Pro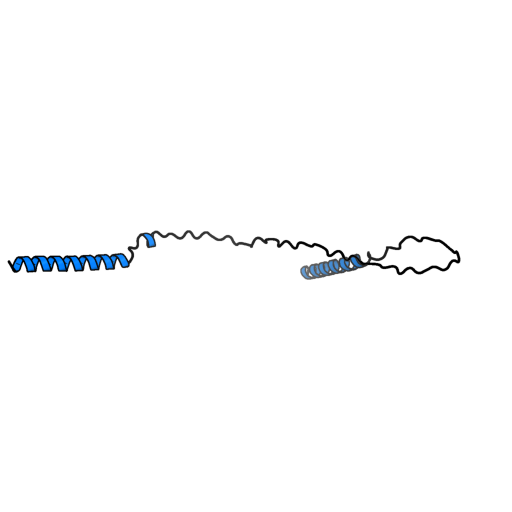tein AF-A0A7C0WJY3-F1 (afdb_monomer_lite)

Secondary structure (DSSP, 8-state):
-HHHHHHHHHHHHHHHHHHHHGGGS---PPPP-------S--------------------PPPPPPP------------HHHHHSPPHHHHHHHHHHHHHHHHHHHHHHHHHHH-

pLDDT: mean 72.25, std 12.23, range [44.38, 90.94]

Radius of gyration: 48.63 Å; chains: 1; bounding box: 94×41×120 Å

Foldseek 3Di:
DVVVVVVVVVVVVVVVVVVVVVPPPDDDDDDDDDDDDDDDPPPPDPPDDDDPDDDPPDDPDDDDDDDPDDPDDPPPDDCPPVVPDDPPVVVVVVVVVVVVVVVVVVVVVVVVVVD

Sequence (115 aa):
MKKIIFVMLAITLIAGSVLAQQKKTTQKTAPKKNNATSSGAVKLDDLHLEAIIEKPSVSIMPKRVEPDLEEVEFITRKFDRELKMIPEVLFDLQVEKRKVAKIRDIEKILKKKRN

Structure (mmCIF, N/CA/C/O backbone):
data_AF-A0A7C0WJY3-F1
#
_entry.id   AF-A0A7C0WJY3-F1
#
loop_
_atom_site.group_PDB
_atom_site.id
_atom_site.type_symbol
_atom_site.label_atom_id
_atom_site.label_alt_id
_atom_site.label_comp_id
_atom_site.label_asym_id
_atom_site.label_entity_id
_atom_site.label_seq_id
_atom_site.pdbx_PDB_ins_code
_atom_site.Cartn_x
_atom_site.Cartn_y
_atom_site.Cartn_z
_atom_site.occupancy
_atom_site.B_iso_or_equiv
_atom_site.auth_seq_id
_atom_site.auth_comp_id
_atom_site.auth_asym_id
_atom_site.auth_atom_id
_atom_site.pdbx_PDB_model_num
ATOM 1 N N . MET A 1 1 ? -10.017 17.513 -52.028 1.00 59.16 1 MET A N 1
ATOM 2 C CA . MET A 1 1 ? -8.952 17.525 -53.061 1.00 59.16 1 MET A CA 1
ATOM 3 C C . MET A 1 1 ? -7.588 17.969 -52.522 1.00 59.16 1 MET A C 1
ATOM 5 O O . MET A 1 1 ? -6.643 17.210 -52.670 1.00 59.16 1 MET A O 1
ATOM 9 N N . LYS A 1 2 ? -7.465 19.110 -51.820 1.00 63.72 2 LYS A N 1
ATOM 10 C CA . LYS A 1 2 ? -6.172 19.605 -51.284 1.00 63.72 2 LYS A CA 1
ATOM 11 C C . LYS A 1 2 ? -5.417 18.609 -50.377 1.00 63.72 2 LYS A C 1
ATOM 13 O O . LYS A 1 2 ? -4.204 18.496 -50.481 1.00 63.72 2 LYS A O 1
ATOM 18 N N . LYS A 1 3 ? -6.133 17.831 -49.554 1.00 68.38 3 LYS A N 1
ATOM 19 C CA . LYS A 1 3 ? -5.535 16.805 -48.673 1.00 68.38 3 LYS A CA 1
ATOM 20 C C . LYS A 1 3 ? -4.908 15.627 -49.440 1.00 68.38 3 LYS A C 1
ATOM 22 O O . LYS A 1 3 ? -3.883 15.116 -49.020 1.00 68.38 3 LYS A O 1
ATOM 27 N N . ILE A 1 4 ? -5.481 15.238 -50.581 1.00 79.75 4 ILE A N 1
ATOM 28 C CA . ILE A 1 4 ? -4.985 14.113 -51.400 1.00 79.75 4 ILE A CA 1
ATOM 29 C C . ILE A 1 4 ? -3.697 14.512 -52.133 1.00 79.75 4 ILE A C 1
ATOM 31 O O . ILE A 1 4 ? -2.753 13.732 -52.197 1.00 79.75 4 ILE A O 1
ATOM 35 N N . ILE A 1 5 ? -3.627 15.760 -52.609 1.00 81.25 5 ILE A N 1
ATOM 36 C CA . ILE A 1 5 ? -2.424 16.323 -53.242 1.00 81.25 5 ILE A CA 1
ATOM 37 C C . ILE A 1 5 ? -1.262 16.370 -52.241 1.00 81.25 5 ILE A C 1
ATOM 39 O O . ILE A 1 5 ? -0.138 16.022 -52.586 1.00 81.25 5 ILE A O 1
ATOM 43 N N . PHE A 1 6 ? -1.540 16.733 -50.985 1.00 79.88 6 PHE A N 1
ATOM 44 C CA . PHE A 1 6 ? -0.521 16.791 -49.935 1.00 79.88 6 PHE A CA 1
ATOM 45 C C . PHE A 1 6 ? 0.056 15.407 -49.596 1.00 79.88 6 PHE A C 1
ATOM 47 O O . PHE A 1 6 ? 1.261 15.266 -49.409 1.00 79.88 6 PHE A O 1
ATOM 54 N N . VAL A 1 7 ? -0.791 14.373 -49.586 1.00 83.94 7 VAL A N 1
ATOM 55 C CA . VAL A 1 7 ? -0.363 12.984 -49.353 1.00 83.94 7 VAL A CA 1
ATOM 56 C C . VAL A 1 7 ? 0.476 12.457 -50.521 1.00 83.94 7 VAL A C 1
ATOM 58 O O . VAL A 1 7 ? 1.524 11.860 -50.292 1.00 83.94 7 VAL A O 1
ATOM 61 N N . MET A 1 8 ? 0.080 12.729 -51.768 1.00 80.50 8 MET A N 1
ATOM 62 C CA . MET A 1 8 ? 0.876 12.340 -52.940 1.00 80.50 8 MET A CA 1
ATOM 63 C C . MET A 1 8 ? 2.244 13.033 -52.971 1.00 80.50 8 MET A C 1
ATOM 65 O O . MET A 1 8 ? 3.252 12.381 -53.240 1.00 80.50 8 MET A O 1
ATOM 69 N N . LEU A 1 9 ? 2.308 14.319 -52.613 1.00 83.31 9 LEU A N 1
ATOM 70 C CA . LEU A 1 9 ? 3.573 15.051 -52.521 1.00 83.31 9 LEU A CA 1
ATOM 71 C C . LEU A 1 9 ? 4.504 14.433 -51.463 1.00 83.31 9 LEU A C 1
ATOM 73 O O . LEU A 1 9 ? 5.682 14.202 -51.737 1.00 83.31 9 LEU A O 1
ATOM 77 N N . ALA A 1 10 ? 3.970 14.091 -50.286 1.00 79.69 10 ALA A N 1
ATOM 78 C CA . ALA A 1 10 ? 4.743 13.465 -49.215 1.00 79.69 10 ALA A CA 1
ATOM 79 C C . ALA A 1 10 ? 5.324 12.100 -49.630 1.00 79.69 10 ALA A C 1
ATOM 81 O O . ALA A 1 10 ? 6.488 11.818 -49.352 1.00 79.69 10 ALA A O 1
ATOM 82 N N . ILE A 1 11 ? 4.555 11.285 -50.360 1.00 82.06 11 ILE A N 1
ATOM 83 C CA . ILE A 1 11 ? 5.009 9.971 -50.844 1.00 82.06 11 ILE A CA 1
ATOM 84 C C . ILE A 1 11 ? 6.141 10.121 -51.872 1.00 82.06 11 ILE A C 1
ATOM 86 O O . ILE A 1 11 ? 7.143 9.408 -51.795 1.00 82.06 11 ILE A O 1
ATOM 90 N N . THR A 1 12 ? 6.038 11.083 -52.795 1.00 78.19 12 THR A N 1
ATOM 91 C CA . THR A 1 12 ? 7.099 11.320 -53.793 1.00 78.19 12 THR A CA 1
ATOM 92 C C . THR A 1 12 ? 8.416 11.792 -53.169 1.00 78.19 12 THR A C 1
ATOM 94 O O . THR A 1 12 ? 9.490 11.412 -53.636 1.00 78.19 12 THR A O 1
ATOM 97 N N . LEU A 1 13 ? 8.353 12.555 -52.074 1.00 78.88 13 LEU A N 1
ATOM 98 C CA . LEU A 1 13 ? 9.535 13.092 -51.395 1.00 78.88 13 LEU A CA 1
ATOM 99 C C . LEU A 1 13 ? 10.307 12.012 -50.617 1.00 78.88 13 LEU A C 1
ATOM 101 O O . LEU A 1 13 ? 11.535 12.046 -50.560 1.00 78.88 13 LEU A O 1
ATOM 105 N N . ILE A 1 14 ? 9.594 11.023 -50.068 1.00 76.31 14 ILE A N 1
ATOM 106 C CA . ILE A 1 14 ? 10.186 9.877 -49.360 1.00 76.31 14 ILE A CA 1
ATOM 107 C C . ILE A 1 14 ? 10.816 8.883 -50.348 1.00 76.31 14 ILE A C 1
ATOM 109 O O . ILE A 1 14 ? 11.872 8.321 -50.074 1.00 76.31 14 ILE A O 1
ATOM 113 N N . ALA A 1 15 ? 10.220 8.687 -51.528 1.00 72.81 15 ALA A N 1
ATOM 114 C CA . ALA A 1 15 ? 10.787 7.795 -52.540 1.00 72.81 15 ALA A CA 1
ATOM 115 C C . ALA A 1 15 ? 12.127 8.315 -53.105 1.00 72.81 15 ALA A C 1
ATOM 117 O O . ALA A 1 15 ? 13.051 7.535 -53.333 1.00 72.81 15 ALA A O 1
ATOM 118 N N . GLY A 1 16 ? 12.266 9.634 -53.293 1.00 69.75 16 GLY A N 1
ATOM 119 C CA . GLY A 1 16 ? 13.487 10.238 -53.841 1.00 69.75 16 GLY A CA 1
ATOM 120 C C . GLY A 1 16 ? 14.717 10.129 -52.929 1.00 69.75 16 GLY A C 1
ATOM 121 O O . GLY A 1 16 ? 15.841 10.008 -53.419 1.00 69.75 16 GLY A O 1
ATOM 122 N N . SER A 1 17 ? 14.531 10.132 -51.607 1.00 68.31 17 SER A N 1
ATOM 123 C CA . SER A 1 17 ? 15.634 10.077 -50.638 1.00 68.31 17 SER A CA 1
ATOM 124 C C . SER A 1 17 ? 16.260 8.683 -50.509 1.00 68.31 17 SER A C 1
ATOM 126 O O . SER A 1 17 ? 17.466 8.584 -50.274 1.00 68.31 17 SER A O 1
ATOM 128 N N . VAL A 1 18 ? 15.497 7.613 -50.760 1.00 69.12 18 VAL A N 1
ATOM 129 C CA . VAL A 1 18 ? 16.009 6.230 -50.737 1.00 69.12 18 VAL A CA 1
ATOM 130 C C . VAL A 1 18 ? 16.973 5.964 -51.902 1.00 69.12 18 VAL A C 1
ATOM 132 O O . VAL A 1 18 ? 18.036 5.377 -51.701 1.00 69.12 18 VAL A O 1
ATOM 135 N N . LEU A 1 19 ? 16.677 6.467 -53.109 1.00 64.00 19 LEU A N 1
ATOM 136 C CA . LEU A 1 19 ? 17.552 6.274 -54.276 1.00 64.00 19 LEU A CA 1
ATOM 137 C C . LEU A 1 19 ? 18.910 6.989 -54.136 1.00 64.00 19 LEU A C 1
ATOM 139 O O . LEU A 1 19 ? 19.911 6.538 -54.694 1.00 64.00 19 LEU A O 1
ATOM 143 N N . ALA A 1 20 ? 18.977 8.086 -53.376 1.00 61.41 20 ALA A N 1
ATOM 144 C CA . ALA A 1 20 ? 20.210 8.853 -53.193 1.00 61.41 20 ALA A CA 1
ATOM 145 C C . ALA A 1 20 ? 21.237 8.152 -52.282 1.00 61.41 20 ALA A C 1
ATOM 147 O O . ALA A 1 20 ? 22.443 8.364 -52.435 1.00 61.41 20 ALA A O 1
ATOM 148 N N . GLN A 1 21 ? 20.791 7.294 -51.358 1.00 59.84 21 GLN A N 1
ATOM 149 C CA . GLN A 1 21 ? 21.680 6.598 -50.420 1.00 59.84 21 GLN A CA 1
ATOM 150 C C . GLN A 1 21 ? 22.389 5.385 -51.039 1.00 59.84 21 GLN A C 1
ATOM 152 O O . GLN A 1 21 ? 23.457 4.997 -50.570 1.00 59.84 21 GLN A O 1
ATOM 157 N N . GLN A 1 22 ? 21.873 4.831 -52.139 1.00 59.19 22 GLN A N 1
ATOM 158 C CA . GLN A 1 22 ? 22.443 3.636 -52.769 1.00 59.19 22 GLN A CA 1
ATOM 159 C C . GLN A 1 22 ? 23.693 3.913 -53.629 1.00 59.19 22 GLN A C 1
ATOM 161 O O . GLN A 1 22 ? 24.463 3.000 -53.912 1.00 59.19 22 GLN A O 1
ATOM 166 N N . LYS A 1 23 ? 23.946 5.169 -54.029 1.00 55.31 23 LYS A N 1
ATOM 167 C CA . LYS A 1 23 ? 25.013 5.513 -54.993 1.00 55.31 23 LYS A CA 1
ATOM 168 C C . LYS A 1 23 ? 26.408 5.721 -54.372 1.00 55.31 23 LYS A C 1
ATOM 170 O O . LYS A 1 23 ? 27.364 5.957 -55.104 1.00 55.31 23 LYS A O 1
ATOM 175 N N . LYS A 1 24 ? 26.569 5.650 -53.044 1.00 53.47 24 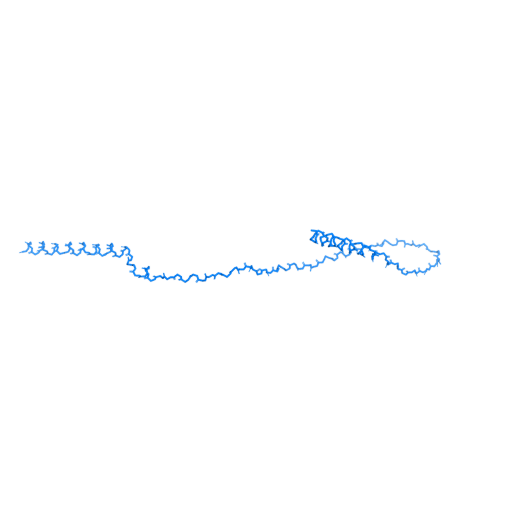LYS A N 1
ATOM 176 C CA . LYS A 1 24 ? 27.810 6.086 -52.362 1.00 53.47 24 LYS A CA 1
ATOM 177 C C . LYS A 1 24 ? 28.815 4.985 -51.984 1.00 53.47 24 LYS A C 1
ATOM 179 O O . LYS A 1 24 ? 29.841 5.311 -51.394 1.00 53.47 24 LYS A O 1
ATOM 184 N N . THR A 1 25 ? 28.588 3.720 -52.347 1.00 52.22 25 THR A N 1
ATOM 185 C CA . THR A 1 25 ? 29.353 2.581 -51.783 1.00 52.22 25 THR A CA 1
ATOM 186 C C . THR A 1 25 ? 30.284 1.864 -52.769 1.00 52.22 25 THR A C 1
ATOM 188 O O . THR A 1 25 ? 30.539 0.674 -52.620 1.00 52.22 25 THR A O 1
ATOM 191 N N . THR A 1 26 ? 30.851 2.561 -53.759 1.00 57.38 26 THR A N 1
ATOM 192 C CA . THR A 1 26 ? 31.840 1.930 -54.660 1.00 57.38 26 THR A CA 1
ATOM 193 C C . THR A 1 26 ? 32.941 2.895 -55.083 1.00 57.38 26 THR A C 1
ATOM 195 O O . THR A 1 26 ? 32.969 3.371 -56.211 1.00 57.38 26 THR A O 1
ATOM 198 N N . GLN A 1 27 ? 33.872 3.191 -54.173 1.00 57.38 27 GLN A N 1
ATOM 199 C CA . GLN A 1 27 ? 35.221 3.626 -54.557 1.00 57.38 27 GLN A CA 1
ATOM 200 C C . GLN A 1 27 ? 36.212 3.444 -53.398 1.00 57.38 27 GLN A C 1
ATOM 202 O O . GLN A 1 27 ? 36.398 4.322 -52.561 1.00 57.38 27 GLN A O 1
ATOM 207 N N . LYS A 1 28 ? 36.864 2.278 -53.356 1.00 52.81 28 LYS A N 1
ATOM 208 C CA . LYS A 1 28 ? 38.153 2.072 -52.677 1.00 52.81 28 LYS A CA 1
ATOM 209 C C . LYS A 1 28 ? 38.990 1.104 -53.514 1.00 52.81 28 LYS A C 1
ATOM 211 O O . LYS A 1 28 ? 38.864 -0.105 -53.376 1.00 52.81 28 LYS A O 1
ATOM 216 N N . THR A 1 29 ? 39.836 1.639 -54.389 1.00 50.59 29 THR A N 1
ATOM 217 C CA . THR A 1 29 ? 40.926 0.890 -55.032 1.00 50.59 29 THR A CA 1
ATOM 218 C C . THR A 1 29 ? 42.244 1.268 -54.358 1.00 50.59 29 THR A C 1
ATOM 220 O O . THR A 1 29 ? 42.605 2.442 -54.315 1.00 50.59 29 THR A O 1
ATOM 223 N N . ALA A 1 30 ? 42.909 0.262 -53.787 1.00 57.41 30 ALA A N 1
ATOM 224 C CA . ALA A 1 30 ? 44.184 0.326 -53.069 1.00 57.41 30 ALA A CA 1
ATOM 225 C C . ALA A 1 30 ? 45.388 0.596 -54.008 1.00 57.41 30 ALA A C 1
ATOM 227 O O . ALA A 1 30 ? 45.254 0.431 -55.224 1.00 57.41 30 ALA A O 1
ATOM 228 N N . PRO A 1 31 ? 46.568 1.003 -53.486 1.00 55.25 31 PRO A N 1
ATOM 229 C CA . PRO A 1 31 ? 47.704 1.384 -54.317 1.00 55.25 31 PRO A CA 1
ATOM 230 C C . PRO A 1 31 ? 48.489 0.169 -54.835 1.00 55.25 31 PRO A C 1
ATOM 232 O O . PRO A 1 31 ? 48.668 -0.841 -54.157 1.00 55.25 31 PRO A O 1
ATOM 235 N N . LYS A 1 32 ? 48.987 0.311 -56.063 1.00 51.44 32 LYS A N 1
ATOM 236 C CA . LYS A 1 32 ? 49.772 -0.661 -56.831 1.00 51.44 32 LYS A CA 1
ATOM 237 C C . LYS A 1 32 ? 51.235 -0.638 -56.360 1.00 51.44 32 LYS A C 1
ATOM 239 O O . LYS A 1 32 ? 51.868 0.412 -56.447 1.00 51.44 32 LYS A O 1
ATOM 244 N N . LYS A 1 33 ? 51.794 -1.767 -55.904 1.00 54.22 33 LYS A N 1
ATOM 245 C CA . LYS A 1 33 ? 53.243 -1.911 -55.654 1.00 54.22 33 LYS A CA 1
ATOM 246 C C . LYS A 1 33 ? 53.832 -2.943 -56.618 1.00 54.22 33 LYS A C 1
ATOM 248 O O . LYS A 1 33 ? 53.502 -4.121 -56.554 1.00 54.22 33 LYS A O 1
ATOM 253 N N . ASN A 1 34 ? 54.666 -2.457 -57.533 1.00 52.19 34 ASN A N 1
ATOM 254 C CA . ASN A 1 34 ? 55.490 -3.262 -58.431 1.00 52.19 34 ASN A CA 1
ATOM 255 C C . ASN A 1 34 ? 56.610 -3.945 -57.631 1.00 52.19 34 ASN A C 1
ATOM 257 O O . ASN A 1 34 ? 57.146 -3.317 -56.720 1.00 52.19 34 ASN A O 1
ATOM 261 N N . ASN A 1 35 ? 56.991 -5.170 -58.004 1.00 44.44 35 ASN A N 1
ATOM 262 C CA . ASN A 1 35 ? 58.394 -5.562 -58.189 1.00 44.44 35 ASN A CA 1
ATOM 263 C C . ASN A 1 35 ? 58.495 -6.931 -58.872 1.00 44.44 35 ASN A C 1
ATOM 265 O O . ASN A 1 35 ? 57.749 -7.857 -58.566 1.00 44.44 35 ASN A O 1
ATOM 269 N N . ALA A 1 36 ? 59.416 -7.007 -59.828 1.00 49.09 36 ALA A N 1
ATOM 270 C CA . ALA A 1 36 ? 59.642 -8.120 -60.731 1.00 49.09 36 ALA A CA 1
ATOM 271 C C . ALA A 1 36 ? 60.880 -8.944 -60.318 1.00 49.09 36 ALA A C 1
ATOM 273 O O . ALA A 1 36 ? 61.880 -8.377 -59.892 1.00 49.09 36 ALA A O 1
ATOM 274 N N . THR A 1 37 ? 60.777 -10.261 -60.527 1.00 49.97 37 THR A N 1
ATOM 275 C CA . THR A 1 37 ? 61.820 -11.269 -60.841 1.00 49.97 37 THR A CA 1
ATOM 276 C C . THR A 1 37 ? 63.092 -11.383 -59.984 1.00 49.97 37 THR A C 1
ATOM 278 O O . THR A 1 37 ? 64.031 -10.612 -60.148 1.00 49.97 37 THR A O 1
ATOM 281 N N . SER A 1 38 ? 63.227 -12.502 -59.259 1.00 44.38 38 SER A N 1
ATOM 282 C CA . SER A 1 38 ? 64.430 -13.349 -59.335 1.00 44.38 38 SER A CA 1
ATOM 283 C C . SER A 1 38 ? 64.103 -14.804 -58.968 1.00 44.38 38 SER A C 1
ATOM 285 O O . SER A 1 38 ? 63.322 -15.096 -58.066 1.00 44.38 38 SER A O 1
ATOM 287 N N . SER A 1 39 ? 64.658 -15.721 -59.752 1.00 51.28 39 SER A N 1
ATOM 288 C CA . SER A 1 39 ? 64.569 -17.169 -59.615 1.00 51.28 39 SER A CA 1
ATOM 289 C C . SER A 1 39 ? 65.377 -17.653 -58.409 1.00 51.28 39 SER A C 1
ATOM 291 O O . SER A 1 39 ? 66.599 -17.765 -58.469 1.00 51.28 39 SER A O 1
ATOM 293 N N . GLY A 1 40 ? 64.683 -17.979 -57.331 1.00 45.84 40 GLY A N 1
ATOM 294 C CA . GLY A 1 40 ? 65.180 -18.757 -56.205 1.00 45.84 40 GLY A CA 1
ATOM 295 C C . GLY A 1 40 ? 63.963 -19.413 -55.579 1.00 45.84 40 GLY A C 1
ATOM 296 O O . GLY A 1 40 ? 62.939 -18.747 -55.449 1.00 45.84 40 GLY A O 1
ATOM 297 N N . ALA A 1 41 ? 64.027 -20.717 -55.304 1.00 51.66 41 ALA A N 1
ATOM 298 C CA . ALA A 1 41 ? 62.903 -21.497 -54.795 1.00 51.66 41 ALA A CA 1
ATOM 299 C C . ALA A 1 41 ? 62.197 -20.749 -53.652 1.00 51.66 41 ALA A C 1
ATOM 301 O O . ALA A 1 41 ? 62.728 -20.641 -52.547 1.00 51.66 41 ALA A O 1
ATOM 302 N N . VAL A 1 42 ? 61.018 -20.197 -53.946 1.00 55.44 42 VAL A N 1
ATOM 303 C CA . VAL A 1 42 ? 60.186 -19.522 -52.956 1.00 55.44 42 VAL A CA 1
ATOM 304 C C . VAL A 1 42 ? 59.613 -20.635 -52.096 1.00 55.44 42 VAL A C 1
ATOM 306 O O . VAL A 1 42 ? 58.653 -21.297 -52.484 1.00 55.44 42 VAL A O 1
ATOM 309 N N . LYS A 1 43 ? 60.258 -20.905 -50.958 1.00 59.03 43 LYS A N 1
ATOM 310 C CA . LYS A 1 43 ? 59.617 -21.657 -49.885 1.00 59.03 43 LYS A CA 1
ATOM 311 C C . LYS A 1 43 ? 58.369 -20.872 -49.505 1.00 59.03 43 LYS A C 1
ATOM 313 O O . LYS A 1 43 ? 58.458 -19.739 -49.041 1.00 59.03 43 LYS A O 1
ATOM 318 N N . LEU A 1 44 ? 57.215 -21.452 -49.808 1.00 59.25 44 LEU A N 1
ATOM 319 C CA . LEU A 1 44 ? 55.944 -20.997 -49.279 1.00 59.25 44 LEU A CA 1
ATOM 320 C C . LEU A 1 44 ? 55.940 -21.435 -47.818 1.00 59.25 44 LEU A C 1
ATOM 322 O O . LEU A 1 44 ? 55.557 -22.558 -47.512 1.00 59.25 44 LEU A O 1
ATOM 326 N N . ASP A 1 45 ? 56.477 -20.592 -46.943 1.00 63.81 45 ASP A N 1
ATOM 327 C CA . ASP A 1 45 ? 56.259 -20.774 -45.515 1.00 63.81 45 ASP A CA 1
ATOM 328 C C . ASP A 1 45 ? 54.758 -20.575 -45.260 1.00 63.81 45 ASP A C 1
ATOM 330 O O . ASP A 1 45 ? 54.160 -19.608 -45.747 1.00 63.81 45 ASP A O 1
ATOM 334 N N . ASP A 1 46 ? 54.138 -21.521 -44.552 1.00 64.56 46 ASP A N 1
ATOM 335 C CA . ASP A 1 46 ? 52.704 -21.506 -44.270 1.00 64.56 46 ASP A CA 1
ATOM 336 C C . ASP A 1 46 ? 52.332 -20.233 -43.499 1.00 64.56 46 ASP A C 1
ATOM 338 O O . ASP A 1 46 ? 52.661 -20.051 -42.321 1.00 64.56 46 ASP A O 1
ATOM 342 N N . LEU A 1 47 ? 51.647 -19.321 -44.191 1.00 62.09 47 LEU A N 1
ATOM 343 C CA . LEU A 1 47 ? 51.222 -18.041 -43.646 1.00 62.09 47 LEU A CA 1
ATOM 344 C C . LEU A 1 47 ? 50.010 -18.264 -42.727 1.00 62.09 47 LEU A C 1
ATOM 346 O O . LEU A 1 47 ? 48.863 -18.273 -43.175 1.00 62.09 47 LEU A O 1
ATOM 350 N N . HIS A 1 48 ? 50.259 -18.455 -41.433 1.00 62.53 48 HIS A N 1
ATOM 351 C CA . HIS A 1 48 ? 49.206 -18.577 -40.425 1.00 62.53 48 HIS A CA 1
ATOM 352 C C . HIS A 1 48 ? 48.573 -17.206 -40.153 1.00 62.53 48 HIS A C 1
ATOM 354 O O . HIS A 1 48 ? 49.057 -16.416 -39.344 1.00 62.53 48 HIS A O 1
ATOM 360 N N . LEU A 1 49 ? 47.489 -16.906 -40.868 1.00 65.62 49 LEU A N 1
ATOM 361 C CA . LEU A 1 49 ? 46.662 -15.728 -40.620 1.00 65.62 49 LEU A CA 1
ATOM 362 C C . LEU A 1 49 ? 45.637 -16.052 -39.533 1.00 65.62 49 LEU A C 1
ATOM 364 O O . LEU A 1 49 ? 44.554 -16.565 -39.811 1.00 65.62 49 LEU A O 1
ATOM 368 N N . GLU A 1 50 ? 45.971 -15.734 -38.286 1.00 67.94 50 GLU A N 1
ATOM 369 C CA . GLU A 1 50 ? 45.002 -15.759 -37.194 1.00 67.94 50 GLU A CA 1
ATOM 370 C C . GLU A 1 50 ? 44.147 -14.488 -37.236 1.00 67.94 50 GLU A C 1
ATOM 372 O O . GLU A 1 50 ? 44.619 -13.371 -37.016 1.00 67.94 50 GLU A O 1
ATOM 377 N N . ALA A 1 51 ? 42.861 -14.647 -37.550 1.00 69.06 51 ALA A N 1
ATOM 378 C CA . ALA A 1 51 ? 41.903 -13.555 -37.482 1.00 69.06 51 ALA A CA 1
ATOM 379 C C . ALA A 1 51 ? 41.506 -13.317 -36.018 1.00 69.06 51 ALA A C 1
ATOM 381 O O . ALA A 1 51 ? 40.709 -14.064 -35.448 1.00 69.06 51 ALA A O 1
ATOM 382 N N . ILE A 1 52 ? 42.036 -12.255 -35.408 1.00 69.12 52 ILE A N 1
ATOM 383 C CA . ILE A 1 52 ? 41.566 -11.786 -34.102 1.00 69.12 52 ILE A CA 1
ATOM 384 C C . ILE A 1 52 ? 40.223 -11.083 -34.323 1.00 69.12 52 ILE A C 1
ATOM 386 O O . ILE A 1 52 ? 40.160 -9.938 -34.767 1.00 69.12 52 ILE A O 1
ATOM 390 N N . ILE A 1 53 ? 39.127 -11.794 -34.055 1.00 70.94 53 ILE A N 1
ATOM 391 C CA . ILE A 1 53 ? 37.780 -11.218 -34.091 1.00 70.94 53 ILE A CA 1
ATOM 392 C C . ILE A 1 53 ? 37.536 -10.522 -32.751 1.00 70.94 53 ILE A C 1
ATOM 394 O O . ILE A 1 53 ? 37.137 -11.149 -31.767 1.00 70.94 53 ILE A O 1
ATOM 398 N N . GLU A 1 54 ? 37.777 -9.215 -32.708 1.00 72.06 54 GLU A N 1
ATOM 399 C CA . GLU A 1 54 ? 37.416 -8.390 -31.558 1.00 72.06 54 GLU A CA 1
ATOM 400 C C . GLU A 1 54 ? 35.888 -8.280 -31.463 1.00 72.06 54 GLU A C 1
ATOM 402 O O . GLU A 1 54 ? 35.220 -7.707 -32.327 1.00 72.06 54 GLU A O 1
ATOM 407 N N . LYS A 1 55 ? 35.306 -8.865 -30.409 1.00 77.12 55 LYS A N 1
ATOM 408 C CA . LYS A 1 55 ? 33.874 -8.712 -30.130 1.00 77.12 55 LYS A CA 1
ATOM 409 C C . LYS A 1 55 ? 33.617 -7.276 -29.664 1.00 77.12 55 LYS A C 1
ATOM 411 O O . LYS A 1 55 ? 34.254 -6.850 -28.700 1.00 77.12 55 LYS A O 1
ATOM 416 N N . PRO A 1 56 ? 32.667 -6.541 -30.268 1.00 74.62 56 PRO A N 1
ATOM 417 C CA . PRO A 1 56 ? 32.335 -5.208 -29.795 1.00 74.62 56 PRO A CA 1
ATOM 418 C C . PRO A 1 56 ? 31.732 -5.309 -28.389 1.00 74.62 56 PRO A C 1
ATOM 420 O O . PRO A 1 56 ? 30.712 -5.968 -28.176 1.00 74.62 56 PRO A O 1
ATOM 423 N N . SER A 1 57 ? 32.369 -4.657 -27.419 1.00 69.50 57 SER A N 1
ATOM 424 C CA . SER A 1 57 ? 31.900 -4.555 -26.036 1.00 69.50 57 SER A CA 1
ATOM 425 C C . SER A 1 57 ? 30.776 -3.522 -25.934 1.00 69.50 57 SER A C 1
ATOM 427 O O . SER A 1 57 ? 30.939 -2.423 -25.408 1.00 69.50 57 SER A O 1
ATOM 429 N N . VAL A 1 58 ? 29.605 -3.850 -26.479 1.00 71.19 58 VAL A N 1
ATOM 430 C CA . VAL A 1 58 ? 28.446 -2.956 -26.397 1.00 71.19 58 VAL A CA 1
ATOM 431 C C . VAL A 1 58 ? 27.753 -3.159 -25.054 1.00 71.19 58 VAL A C 1
ATOM 433 O O . VAL A 1 58 ? 27.085 -4.165 -24.825 1.00 71.19 58 VAL A O 1
ATOM 436 N N . SER A 1 59 ? 27.908 -2.185 -24.159 1.00 75.38 59 SER A N 1
ATOM 437 C CA . SER A 1 59 ? 27.111 -2.103 -22.936 1.00 75.38 59 SER A CA 1
ATOM 438 C C . SER A 1 59 ? 25.745 -1.512 -23.280 1.00 75.38 59 SER A C 1
ATOM 440 O O . SER A 1 59 ? 25.619 -0.314 -23.54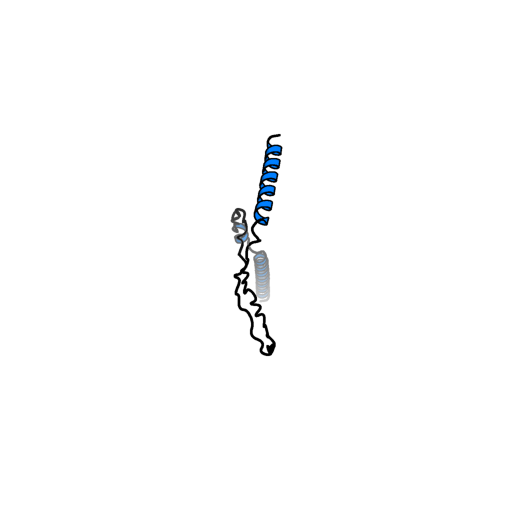2 1.00 75.38 59 SER A O 1
ATOM 442 N N . ILE A 1 60 ? 24.714 -2.358 -23.341 1.00 75.94 60 ILE A N 1
ATOM 443 C CA . ILE A 1 60 ? 23.334 -1.905 -23.533 1.00 75.94 60 ILE A CA 1
ATOM 444 C C . ILE A 1 60 ? 22.825 -1.428 -22.178 1.00 75.94 60 ILE A C 1
ATOM 446 O O . ILE A 1 60 ? 22.410 -2.226 -21.338 1.00 75.94 60 ILE A O 1
ATOM 450 N N . MET A 1 61 ? 22.877 -0.116 -21.958 1.00 80.44 61 MET A N 1
ATOM 451 C CA . MET A 1 61 ? 22.343 0.485 -20.744 1.00 80.44 61 MET A CA 1
ATOM 452 C C . MET A 1 61 ? 20.850 0.777 -20.942 1.00 80.44 61 MET A C 1
ATOM 454 O O . MET A 1 61 ? 20.498 1.566 -21.825 1.00 80.44 61 MET A O 1
ATOM 458 N N . PRO A 1 62 ? 19.951 0.153 -20.163 1.00 82.75 62 PRO A N 1
ATOM 459 C CA . PRO A 1 62 ? 18.527 0.413 -20.285 1.00 82.75 62 PRO A CA 1
ATOM 460 C C . PRO A 1 62 ? 18.248 1.864 -19.892 1.00 82.75 62 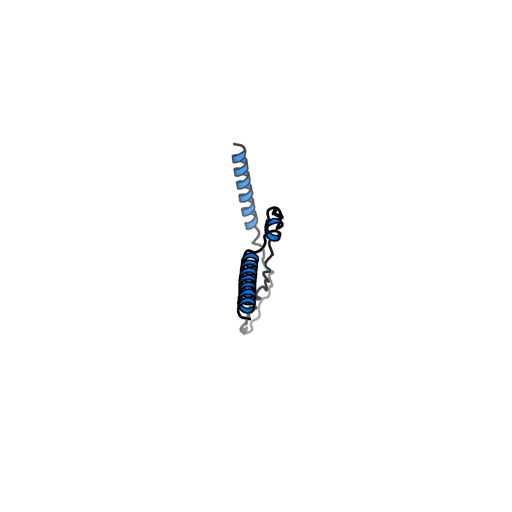PRO A C 1
ATOM 462 O O . PRO A 1 62 ? 18.572 2.309 -18.789 1.00 82.75 62 PRO A O 1
ATOM 465 N N . LYS A 1 63 ? 17.642 2.616 -20.809 1.00 84.81 63 LYS A N 1
ATOM 466 C CA . LYS A 1 63 ? 17.199 3.980 -20.535 1.00 84.81 63 LYS A CA 1
ATOM 467 C C . LYS A 1 63 ? 15.903 3.912 -19.730 1.00 84.81 63 LYS A C 1
ATOM 469 O O . LYS A 1 63 ? 14.941 3.290 -20.172 1.00 84.81 63 LYS A O 1
ATOM 474 N N . ARG A 1 64 ? 15.868 4.552 -18.557 1.00 82.50 64 ARG A N 1
ATOM 475 C CA . ARG A 1 64 ? 14.610 4.759 -17.829 1.00 82.50 64 ARG A CA 1
ATOM 476 C C . ARG A 1 64 ? 13.759 5.734 -18.635 1.00 82.50 64 ARG A C 1
ATOM 478 O O . ARG A 1 64 ? 14.211 6.837 -18.932 1.00 82.50 64 ARG A O 1
ATOM 485 N N . VAL A 1 65 ? 12.576 5.289 -19.036 1.00 84.56 65 VAL A N 1
ATOM 486 C CA . VAL A 1 65 ? 11.568 6.138 -19.670 1.00 84.56 65 VAL A CA 1
ATOM 487 C C . VAL A 1 65 ? 10.668 6.641 -18.553 1.00 84.56 65 VAL A C 1
ATOM 489 O O . VAL A 1 65 ? 10.182 5.838 -17.756 1.00 84.56 65 VAL A O 1
ATOM 492 N N . GLU A 1 66 ? 10.513 7.956 -18.455 1.00 82.94 66 GLU A N 1
ATOM 493 C CA . GLU A 1 66 ? 9.564 8.549 -17.519 1.00 82.94 66 GLU A CA 1
ATOM 494 C C . GLU A 1 66 ? 8.146 8.210 -17.997 1.00 82.94 66 GLU A C 1
ATOM 496 O O . GLU A 1 66 ? 7.848 8.395 -19.180 1.00 82.94 66 GLU A O 1
ATOM 501 N N . PRO A 1 67 ? 7.300 7.630 -17.131 1.00 81.19 67 PRO A N 1
ATOM 502 C CA . PRO A 1 67 ? 5.924 7.341 -17.492 1.00 81.19 67 PRO A CA 1
ATOM 503 C C . PRO A 1 67 ? 5.159 8.650 -17.683 1.00 81.19 67 PRO A C 1
ATOM 505 O O . PRO A 1 67 ? 5.341 9.595 -16.917 1.00 81.19 67 PRO A O 1
ATOM 508 N N . ASP A 1 68 ? 4.284 8.672 -18.685 1.00 81.06 68 ASP A N 1
ATOM 509 C CA . ASP A 1 68 ? 3.343 9.768 -18.893 1.00 81.06 68 ASP A CA 1
ATOM 510 C C . ASP A 1 68 ? 2.260 9.647 -17.812 1.00 81.06 68 ASP A C 1
ATOM 512 O O . ASP A 1 68 ? 1.350 8.819 -17.900 1.00 81.06 68 ASP A O 1
ATOM 516 N N . LEU A 1 69 ? 2.457 10.354 -16.700 1.00 76.12 69 LEU A N 1
ATOM 517 C CA . LEU A 1 69 ? 1.506 10.388 -15.596 1.00 76.12 69 LEU A CA 1
ATOM 518 C C . LEU A 1 69 ? 0.514 11.515 -15.875 1.00 76.12 69 LEU A C 1
ATOM 520 O O . LEU A 1 69 ? 0.902 12.681 -15.924 1.00 76.12 69 LEU A O 1
ATOM 524 N N . GLU A 1 70 ? -0.763 11.170 -16.031 1.00 77.31 70 GLU A N 1
ATOM 525 C CA . GLU A 1 70 ? -1.843 12.156 -15.957 1.00 77.31 70 GLU A CA 1
ATOM 526 C C . GLU A 1 70 ? -1.780 12.883 -14.603 1.00 77.31 70 GLU A C 1
ATOM 528 O O . GLU A 1 70 ? -1.289 12.328 -13.615 1.00 77.31 70 GLU A O 1
ATOM 533 N N . GLU A 1 71 ? -2.258 14.130 -14.545 1.00 73.31 71 GLU A N 1
ATOM 534 C CA . GLU A 1 71 ? -2.343 14.892 -13.296 1.00 73.31 71 GLU A CA 1
ATOM 535 C C . GLU A 1 71 ? -3.235 14.138 -12.299 1.00 73.31 71 GLU A C 1
ATOM 537 O O . GLU A 1 71 ? -4.462 14.208 -12.334 1.00 73.31 71 GLU A O 1
ATOM 542 N N . VAL A 1 72 ? -2.609 13.359 -11.415 1.00 68.50 72 VAL A N 1
ATOM 543 C CA . VAL A 1 72 ? -3.321 12.633 -10.369 1.00 68.50 72 VAL A CA 1
ATOM 544 C C . VAL A 1 72 ? -3.748 13.652 -9.324 1.00 68.50 72 VAL A C 1
ATOM 546 O O . VAL A 1 72 ? -2.930 14.146 -8.545 1.00 68.50 72 VAL A O 1
ATOM 549 N N . GLU A 1 73 ? -5.040 13.968 -9.291 1.00 71.94 73 GLU A N 1
ATOM 550 C CA . GLU A 1 73 ? -5.606 14.748 -8.200 1.00 71.94 73 GLU A CA 1
ATOM 551 C C . GLU A 1 73 ? -5.382 13.995 -6.883 1.00 71.94 73 GLU A C 1
ATOM 553 O O . GLU A 1 73 ? -5.847 12.869 -6.679 1.00 71.94 73 GLU A O 1
ATOM 558 N N . PHE A 1 74 ? -4.644 14.616 -5.964 1.00 72.31 74 PHE A N 1
ATOM 559 C CA . PHE A 1 74 ? -4.449 14.077 -4.626 1.00 72.31 74 PHE A CA 1
ATOM 560 C C . PHE A 1 74 ? -5.784 14.104 -3.877 1.00 72.31 74 PHE A C 1
ATOM 562 O O . PHE A 1 74 ? -6.165 15.114 -3.279 1.00 72.31 74 PHE A O 1
ATOM 569 N N . ILE A 1 75 ? -6.501 12.978 -3.884 1.00 77.62 75 ILE A N 1
ATOM 570 C CA . ILE A 1 75 ? -7.717 12.815 -3.089 1.00 77.62 75 ILE A CA 1
ATOM 571 C C . ILE A 1 75 ? -7.318 12.843 -1.611 1.00 77.62 75 ILE A C 1
ATOM 573 O O . ILE A 1 75 ? -6.821 11.868 -1.043 1.00 77.62 75 ILE A O 1
ATOM 577 N N . THR A 1 76 ? -7.551 13.980 -0.962 1.00 78.94 76 THR A N 1
ATOM 578 C CA . THR A 1 76 ? -7.355 14.145 0.478 1.00 78.94 76 THR A CA 1
ATOM 579 C C . THR A 1 76 ? -8.518 13.497 1.226 1.00 78.94 76 THR A C 1
ATOM 581 O O . THR A 1 76 ? -9.528 14.125 1.544 1.00 78.94 76 THR A O 1
ATOM 584 N N . ARG A 1 77 ? -8.394 12.196 1.509 1.00 80.62 77 ARG A N 1
ATOM 585 C CA . ARG A 1 77 ? -9.357 11.482 2.357 1.00 80.62 77 ARG A CA 1
ATOM 586 C C . ARG A 1 77 ? -9.257 11.981 3.801 1.00 80.62 77 ARG A C 1
ATOM 588 O O . ARG A 1 77 ? -8.178 11.988 4.388 1.00 80.62 77 ARG A O 1
ATOM 595 N N . LYS A 1 78 ? -10.397 12.357 4.387 1.00 86.31 78 LYS A N 1
ATOM 596 C CA . LYS A 1 78 ? -10.512 12.711 5.809 1.00 86.31 78 LYS A CA 1
ATOM 597 C C . LYS A 1 78 ? -10.993 11.515 6.621 1.00 86.31 78 LYS A C 1
ATOM 599 O O . LYS A 1 78 ? -11.958 10.865 6.228 1.00 86.31 78 LYS A O 1
ATOM 604 N N . PHE A 1 79 ? -10.354 11.293 7.769 1.00 86.44 79 PHE A N 1
ATOM 605 C CA . PHE A 1 79 ? -10.654 10.184 8.682 1.00 86.44 79 PHE A CA 1
ATOM 606 C C . PHE A 1 79 ? -11.434 10.618 9.936 1.00 86.44 79 PHE A C 1
ATOM 608 O O . PHE A 1 79 ? -11.577 9.858 10.892 1.00 86.44 79 PHE A O 1
ATOM 615 N N . ASP A 1 80 ? -11.982 11.840 9.948 1.00 86.56 80 ASP A N 1
ATOM 616 C CA . ASP A 1 80 ? -12.670 12.419 11.114 1.00 86.56 80 ASP A CA 1
ATOM 617 C C . ASP A 1 80 ? -13.831 11.552 11.619 1.00 86.56 80 ASP A C 1
ATOM 619 O O . ASP A 1 80 ? -14.129 11.529 12.813 1.00 86.56 80 ASP A O 1
ATOM 623 N N . ARG A 1 81 ? -14.506 10.842 10.708 1.00 81.25 81 ARG A N 1
ATOM 624 C CA . ARG A 1 81 ? -15.617 9.949 11.047 1.00 81.25 81 ARG A CA 1
ATOM 625 C C . ARG A 1 81 ? -15.126 8.635 11.646 1.00 81.25 81 ARG A C 1
ATOM 627 O O . ARG A 1 81 ? -15.715 8.174 12.616 1.00 81.25 81 ARG A O 1
ATOM 634 N N . GLU A 1 82 ? -14.067 8.050 11.095 1.00 81.88 82 GLU A N 1
ATOM 635 C CA .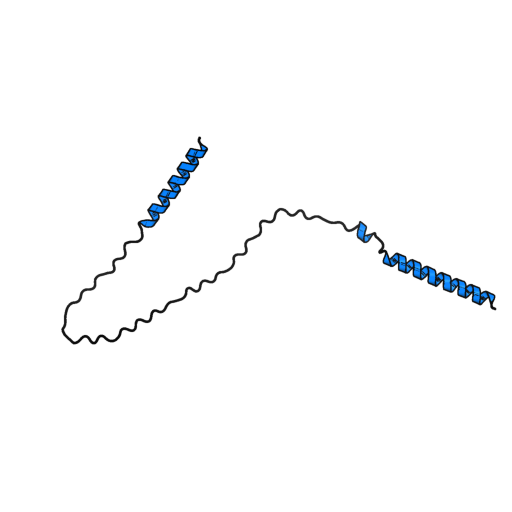 GLU A 1 82 ? -13.513 6.784 11.587 1.00 81.88 82 GLU A CA 1
ATOM 636 C C . GLU A 1 82 ? -12.857 6.962 12.960 1.00 81.88 82 GLU A C 1
ATOM 638 O O . GLU A 1 82 ? -13.035 6.115 13.827 1.00 81.88 82 GLU A O 1
ATOM 643 N N . LEU A 1 83 ? -12.209 8.105 13.205 1.00 82.88 83 LEU A N 1
ATOM 644 C CA . LEU A 1 83 ? -11.621 8.437 14.508 1.00 82.88 83 LEU A CA 1
ATOM 645 C C . LEU A 1 83 ? -12.665 8.690 15.606 1.00 82.88 83 LEU A C 1
ATOM 647 O O . LEU A 1 83 ? -12.387 8.472 16.782 1.00 82.88 83 LEU A O 1
ATOM 651 N N . LYS A 1 84 ? -13.864 9.164 15.240 1.00 83.62 84 LYS A N 1
ATOM 652 C CA . LYS A 1 84 ? -14.971 9.400 16.185 1.00 83.62 84 LYS A CA 1
ATOM 653 C C . LYS A 1 84 ? -15.804 8.150 16.462 1.00 83.62 84 LYS A C 1
ATOM 655 O O . LYS A 1 84 ? -16.586 8.155 17.412 1.00 83.62 84 LYS A O 1
ATOM 660 N N . MET A 1 85 ? -15.684 7.104 15.645 1.00 82.75 85 MET A N 1
ATOM 661 C CA . MET A 1 85 ? -16.396 5.855 15.890 1.00 82.75 85 MET A CA 1
ATOM 662 C C . MET A 1 85 ? -15.701 5.080 17.007 1.00 82.75 85 MET A C 1
ATOM 664 O O . MET A 1 85 ? -14.523 4.748 16.921 1.00 82.75 85 MET A O 1
ATOM 668 N N . ILE A 1 86 ? -16.448 4.802 18.075 1.00 75.88 86 ILE A N 1
ATOM 669 C CA . ILE A 1 86 ? -15.998 3.922 19.154 1.00 75.88 86 ILE A CA 1
ATOM 670 C C . ILE A 1 86 ? -15.961 2.495 18.586 1.00 75.88 86 ILE A C 1
ATOM 672 O O . ILE A 1 86 ? -16.996 2.034 18.101 1.00 75.88 86 ILE A O 1
ATOM 676 N N . PRO A 1 87 ? -14.816 1.788 18.645 1.00 80.06 87 PRO A N 1
ATOM 677 C CA . PRO A 1 87 ? -14.729 0.395 18.221 1.00 80.06 87 PRO A CA 1
ATOM 678 C C . PRO A 1 87 ? -15.788 -0.480 18.901 1.00 80.06 87 PRO A C 1
ATOM 680 O O . PRO A 1 87 ? -15.943 -0.415 20.121 1.00 80.06 87 PRO A O 1
ATOM 683 N N . GLU A 1 88 ? -16.467 -1.337 18.135 1.00 75.56 88 GLU A N 1
ATOM 684 C CA . GLU A 1 88 ? -17.523 -2.238 18.638 1.00 75.56 88 GLU A CA 1
ATOM 685 C C . GLU A 1 88 ? -17.045 -3.096 19.823 1.00 75.56 88 GLU A C 1
ATOM 687 O O . GLU A 1 88 ? -17.745 -3.239 20.822 1.00 75.56 88 GLU A O 1
ATOM 692 N N . VAL A 1 89 ? -15.778 -3.518 19.784 1.00 72.50 89 VAL A N 1
ATOM 693 C CA . VAL A 1 89 ? -15.097 -4.279 20.847 1.00 72.50 89 VAL A CA 1
ATOM 694 C C . VAL A 1 89 ? -15.142 -3.576 22.216 1.00 72.50 89 VAL A C 1
ATOM 696 O O . VAL A 1 89 ? -15.181 -4.230 23.259 1.00 72.50 89 VAL A O 1
ATOM 699 N N . LEU A 1 90 ? -15.159 -2.237 22.257 1.00 76.88 90 LEU A N 1
ATOM 700 C CA . LEU A 1 90 ? -15.262 -1.499 23.521 1.00 76.88 90 LEU A CA 1
ATOM 701 C C . LEU A 1 90 ? -16.657 -1.599 24.144 1.00 76.88 90 LEU A C 1
ATOM 703 O O . LEU A 1 90 ? -16.766 -1.547 25.373 1.00 76.88 90 LEU A O 1
ATOM 707 N N . PHE A 1 91 ? -17.712 -1.752 23.340 1.00 78.38 91 PHE A N 1
ATOM 708 C CA . PHE A 1 91 ? -19.063 -1.946 23.861 1.00 78.38 91 PHE A CA 1
ATOM 709 C C . PHE A 1 91 ? -19.192 -3.309 24.544 1.00 78.38 91 PHE A C 1
ATOM 711 O O . PHE A 1 91 ? -19.704 -3.374 25.664 1.00 78.38 91 PHE A O 1
ATOM 718 N N . ASP A 1 92 ? -18.634 -4.362 23.948 1.00 77.62 92 ASP A N 1
ATOM 719 C CA . ASP A 1 92 ? -18.645 -5.710 24.528 1.00 77.62 92 ASP A CA 1
ATOM 720 C C . ASP A 1 92 ? -17.923 -5.750 25.882 1.00 77.62 92 ASP A C 1
ATOM 722 O O . ASP A 1 92 ? -18.477 -6.214 26.886 1.00 77.62 92 ASP A O 1
ATOM 726 N N . LEU A 1 93 ? -16.743 -5.126 25.965 1.00 75.56 93 LEU A N 1
ATOM 727 C CA . LEU A 1 93 ? -15.978 -5.008 27.211 1.00 75.56 93 LEU A CA 1
ATOM 728 C C . LEU A 1 93 ? -16.727 -4.225 28.303 1.00 75.56 93 LEU A C 1
ATOM 730 O O . LEU A 1 93 ? -16.616 -4.539 29.494 1.00 75.56 93 LEU A O 1
ATOM 734 N N . GLN A 1 94 ? -17.493 -3.191 27.939 1.00 76.12 94 GLN A N 1
ATOM 735 C CA . GLN A 1 94 ? -18.316 -2.454 28.903 1.00 76.12 94 GLN A CA 1
ATOM 736 C C . GLN A 1 94 ? -19.490 -3.293 29.415 1.00 76.12 94 GLN A C 1
ATOM 738 O O . GLN A 1 94 ? -19.805 -3.247 30.611 1.00 76.12 94 GLN A O 1
ATOM 743 N N . VAL A 1 95 ? -20.134 -4.063 28.538 1.00 78.56 95 VAL A N 1
ATOM 744 C CA . VAL A 1 95 ? -21.245 -4.947 28.905 1.00 78.56 95 VAL A CA 1
ATOM 745 C C . VAL A 1 95 ? -20.765 -6.050 29.849 1.00 78.56 95 VAL A C 1
ATOM 747 O O . VAL A 1 95 ? -21.413 -6.301 30.870 1.00 78.56 95 VAL A O 1
ATOM 750 N N . GLU A 1 96 ? -19.610 -6.657 29.581 1.00 76.00 96 GLU A N 1
ATOM 751 C CA . GLU A 1 96 ? -19.009 -7.671 30.454 1.00 76.00 96 GLU A CA 1
ATOM 752 C C . GLU A 1 96 ? -18.678 -7.123 31.845 1.00 76.00 96 GLU A C 1
ATOM 754 O O . GLU A 1 96 ? -19.091 -7.704 32.854 1.00 76.00 96 GLU A O 1
ATOM 759 N N . LYS A 1 97 ? -18.034 -5.950 31.929 1.00 79.44 97 LYS A N 1
ATOM 760 C CA . LYS A 1 97 ? -17.738 -5.302 33.220 1.00 79.44 97 LYS A CA 1
ATOM 761 C C . LYS A 1 97 ? -19.001 -5.037 34.040 1.00 79.44 97 LYS A C 1
ATOM 763 O O . LYS A 1 97 ? -19.004 -5.258 35.253 1.00 79.44 97 LYS A O 1
ATOM 768 N N . ARG A 1 98 ? -20.094 -4.607 33.397 1.00 79.94 98 ARG A N 1
ATOM 769 C CA . ARG A 1 98 ? -21.385 -4.383 34.072 1.00 79.94 98 ARG A CA 1
ATOM 770 C C . ARG A 1 98 ? -22.004 -5.682 34.594 1.00 79.94 98 ARG A C 1
ATOM 772 O O . ARG A 1 98 ? -22.576 -5.669 35.682 1.00 79.94 98 ARG A O 1
ATOM 779 N N . LYS A 1 99 ? -21.891 -6.798 33.864 1.00 80.94 99 LYS A N 1
ATOM 780 C CA . LYS A 1 99 ? -22.371 -8.116 34.327 1.00 80.94 99 LYS A CA 1
ATOM 781 C C . LYS A 1 99 ? -21.610 -8.579 35.571 1.00 80.94 99 LYS A C 1
ATOM 783 O O . LYS A 1 99 ? -22.235 -8.970 36.553 1.00 80.94 99 LYS A O 1
ATOM 788 N N . VAL A 1 100 ? -20.282 -8.455 35.565 1.00 83.50 100 VAL A N 1
ATOM 789 C CA . VAL A 1 100 ? -19.424 -8.819 36.707 1.00 83.50 100 VAL A CA 1
ATOM 790 C C . VAL A 1 100 ? -19.755 -7.974 37.943 1.00 83.50 100 VAL A C 1
ATOM 792 O O . VAL A 1 100 ? -19.849 -8.509 39.046 1.00 83.50 100 VAL A O 1
ATOM 795 N N . ALA A 1 101 ? -19.982 -6.668 37.769 1.00 85.38 101 ALA A N 1
ATOM 796 C CA . ALA A 1 101 ? -20.391 -5.785 38.862 1.00 85.38 101 ALA A CA 1
ATOM 797 C C . ALA A 1 101 ? -21.733 -6.214 39.480 1.00 85.38 101 ALA A C 1
ATOM 799 O O . ALA A 1 101 ? -21.822 -6.366 40.696 1.00 85.38 101 ALA A O 1
ATOM 800 N N . LYS A 1 102 ? -22.740 -6.517 38.646 1.00 85.69 102 LYS A N 1
ATOM 801 C CA . LYS A 1 102 ? -24.048 -7.006 39.114 1.00 85.69 102 LYS A CA 1
ATOM 802 C C . LYS A 1 102 ? -23.935 -8.293 39.930 1.00 85.69 102 LYS A C 1
ATOM 804 O O . LYS A 1 102 ? -24.580 -8.406 40.967 1.00 85.69 102 LYS A O 1
ATOM 809 N N . ILE A 1 103 ? -23.113 -9.246 39.489 1.00 88.06 103 ILE A N 1
ATOM 810 C CA . ILE A 1 103 ? -22.895 -10.505 40.219 1.00 88.06 103 ILE A CA 1
ATOM 811 C C . ILE A 1 103 ? -22.289 -10.222 41.599 1.00 88.06 103 ILE A C 1
ATOM 813 O O . ILE A 1 103 ? -22.803 -10.712 42.602 1.00 88.06 103 ILE A O 1
ATOM 817 N N . ARG A 1 104 ? -21.263 -9.363 41.676 1.00 88.62 104 ARG A N 1
ATOM 818 C CA . ARG A 1 104 ? -20.641 -8.973 42.955 1.00 88.62 104 ARG A CA 1
ATOM 819 C C . ARG A 1 104 ? -21.621 -8.284 43.903 1.00 88.62 104 ARG A C 1
ATOM 821 O O . ARG A 1 104 ? -21.555 -8.500 45.111 1.00 88.62 104 ARG A O 1
ATOM 828 N N . ASP A 1 105 ? -22.516 -7.455 43.380 1.00 89.25 105 ASP A N 1
ATOM 829 C CA . ASP A 1 105 ? -23.518 -6.774 44.200 1.00 89.25 105 ASP A CA 1
ATOM 830 C C . ASP A 1 105 ? -24.569 -7.756 44.737 1.00 89.25 105 ASP A C 1
ATOM 832 O O . ASP A 1 105 ? -24.921 -7.695 45.916 1.00 89.25 105 ASP A O 1
ATOM 836 N N . ILE A 1 106 ? -24.990 -8.733 43.926 1.00 88.50 106 ILE A N 1
ATOM 837 C CA . ILE A 1 106 ? -25.868 -9.827 44.367 1.00 88.50 106 ILE A CA 1
ATOM 838 C C . ILE A 1 106 ? -25.183 -10.671 45.452 1.00 88.50 106 ILE A C 1
ATOM 840 O O . ILE A 1 106 ? -25.786 -10.939 46.490 1.00 88.50 106 ILE A O 1
ATOM 844 N N . GLU A 1 107 ? -23.912 -11.040 45.273 1.00 90.19 107 GLU A N 1
ATOM 845 C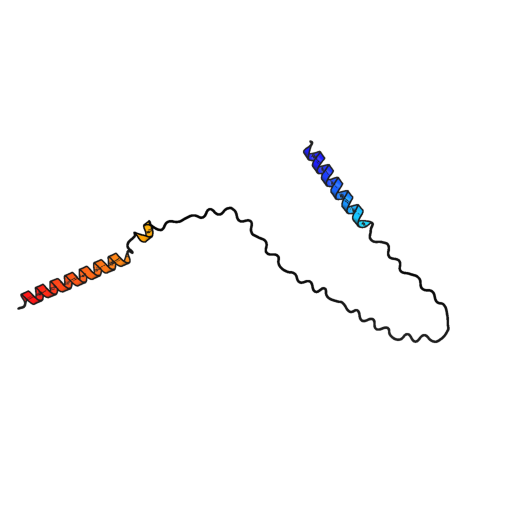 CA . GLU A 1 107 ? -23.142 -11.782 46.281 1.00 90.19 107 GLU A CA 1
ATOM 846 C C . GLU A 1 107 ? -23.046 -11.032 47.616 1.00 90.19 107 GLU A C 1
ATOM 848 O O . GLU A 1 107 ? -23.183 -11.640 48.681 1.00 90.19 107 GLU A O 1
ATOM 853 N N . LYS A 1 108 ? -22.842 -9.708 47.583 1.00 90.94 108 LYS A N 1
ATOM 854 C CA . LYS A 1 108 ? -22.834 -8.871 48.793 1.00 90.94 108 LYS A CA 1
ATOM 855 C C . LYS A 1 108 ? -24.185 -8.893 49.506 1.00 90.94 108 LYS A C 1
ATOM 857 O O . LYS A 1 108 ? -24.215 -9.021 50.730 1.00 90.94 108 LYS A O 1
ATOM 862 N N . ILE A 1 109 ? -25.289 -8.794 48.763 1.00 89.62 109 ILE A N 1
ATOM 863 C CA . ILE A 1 109 ? -26.648 -8.845 49.324 1.00 89.62 109 ILE A CA 1
ATOM 864 C C . ILE A 1 109 ? -26.911 -10.212 49.968 1.00 89.62 109 ILE A C 1
ATOM 866 O O . ILE A 1 109 ? -27.402 -10.275 51.095 1.00 89.62 109 ILE A O 1
ATOM 870 N N . LEU A 1 110 ? -26.535 -11.302 49.294 1.00 88.50 110 LEU A N 1
ATOM 871 C CA . LEU A 1 110 ? -26.693 -12.662 49.815 1.00 88.50 110 LEU A CA 1
ATOM 872 C C . LEU A 1 110 ? -25.865 -12.893 51.085 1.00 88.50 110 LEU A C 1
ATOM 874 O O . LEU A 1 110 ? -26.381 -13.455 52.049 1.00 88.50 110 LEU A O 1
ATOM 878 N N . LYS A 1 111 ? -24.615 -12.412 51.130 1.00 90.56 111 LYS A N 1
ATOM 879 C CA . LYS A 1 111 ? -23.778 -12.473 52.340 1.00 90.56 111 LYS A CA 1
ATOM 880 C C . LYS A 1 111 ? -24.378 -11.674 53.496 1.00 90.56 111 LYS A C 1
ATOM 882 O O . LYS A 1 111 ? -24.397 -12.174 54.614 1.00 90.56 111 LYS A O 1
ATOM 887 N N . LYS A 1 112 ? -24.908 -10.474 53.231 1.00 86.69 112 LYS A N 1
ATOM 888 C CA . LYS A 1 112 ? -25.549 -9.629 54.252 1.00 86.69 112 LYS A CA 1
ATOM 889 C C . LYS A 1 112 ? -26.817 -10.260 54.837 1.00 86.69 112 LYS A C 1
ATOM 891 O O . LYS A 1 112 ? -27.107 -10.020 55.995 1.00 86.69 112 LYS A O 1
ATOM 896 N N . LYS A 1 113 ? -27.566 -11.042 54.051 1.00 77.44 113 LYS A N 1
ATOM 897 C CA . LYS A 1 113 ? -28.793 -11.727 54.498 1.00 77.44 113 LYS A CA 1
ATOM 898 C C . LYS A 1 113 ? -28.522 -13.023 55.282 1.00 77.44 113 LYS A C 1
ATOM 900 O O . LYS A 1 113 ? -29.429 -13.527 55.933 1.00 77.44 113 LYS A O 1
ATOM 905 N N . ARG A 1 114 ? -27.321 -13.604 55.160 1.00 69.81 114 ARG A N 1
ATOM 906 C CA . ARG A 1 114 ? -26.950 -14.884 55.795 1.00 69.81 114 ARG A CA 1
ATOM 907 C C . ARG A 1 114 ? -26.396 -14.728 57.218 1.00 69.81 114 ARG A C 1
ATOM 909 O O . ARG A 1 114 ? -26.357 -15.721 57.938 1.00 69.81 114 ARG A O 1
ATOM 916 N N . ASN A 1 115 ? -25.952 -13.526 57.577 1.00 52.84 115 ASN A N 1
ATOM 917 C CA . ASN A 1 115 ? -25.553 -13.143 58.934 1.00 52.84 115 ASN A CA 1
ATOM 918 C C . ASN A 1 115 ? -26.717 -12.442 59.633 1.00 52.84 115 ASN A C 1
ATOM 920 O O . ASN A 1 115 ? -26.784 -12.555 60.872 1.00 52.84 115 ASN A O 1
#